Protein AF-A0A6G9AUX2-F1 (afdb_monomer_lite)

Structure (mmCIF, N/CA/C/O backbone):
data_AF-A0A6G9AUX2-F1
#
_entry.id   AF-A0A6G9AUX2-F1
#
loop_
_atom_site.group_PDB
_atom_site.id
_atom_site.type_symbol
_atom_site.label_atom_id
_atom_site.label_alt_id
_atom_site.label_comp_id
_atom_site.label_asym_id
_atom_site.label_entity_id
_atom_site.label_seq_id
_atom_site.pdbx_PDB_ins_code
_atom_site.Cartn_x
_atom_site.Cartn_y
_atom_site.Cartn_z
_atom_site.occupancy
_atom_site.B_iso_or_equiv
_atom_site.auth_seq_id
_atom_site.auth_comp_id
_atom_site.auth_asym_id
_atom_site.auth_atom_id
_atom_site.pdbx_PDB_model_num
ATOM 1 N N . MET A 1 1 ? 20.231 -29.055 -49.467 1.00 37.78 1 MET A N 1
ATOM 2 C CA . MET A 1 1 ? 20.220 -27.635 -49.051 1.00 37.78 1 MET A CA 1
ATOM 3 C C . MET A 1 1 ? 19.933 -27.580 -47.554 1.00 37.78 1 MET A C 1
ATOM 5 O O . MET A 1 1 ? 18.884 -28.051 -47.140 1.00 37.78 1 MET A O 1
ATOM 9 N N . LYS A 1 2 ? 20.901 -27.141 -46.735 1.00 40.44 2 LYS A N 1
ATOM 10 C CA . LYS A 1 2 ? 20.773 -27.019 -45.269 1.00 40.44 2 LYS A CA 1
ATOM 11 C C . LYS A 1 2 ? 20.191 -25.638 -44.955 1.00 40.44 2 LYS A C 1
ATOM 13 O O . LYS A 1 2 ? 20.816 -24.637 -45.288 1.00 40.44 2 LYS A O 1
ATOM 18 N N . TYR A 1 3 ? 19.003 -25.591 -44.358 1.00 46.19 3 TYR A N 1
ATOM 19 C CA . TYR A 1 3 ? 18.392 -24.348 -43.883 1.00 46.19 3 TYR A CA 1
ATOM 20 C C . TYR A 1 3 ? 19.235 -23.748 -42.742 1.00 46.19 3 TYR A C 1
ATOM 22 O O . TYR A 1 3 ? 19.714 -24.504 -41.892 1.00 46.19 3 TYR A O 1
ATOM 30 N N . PRO A 1 4 ? 19.438 -22.418 -42.685 1.00 49.34 4 PRO A N 1
ATOM 31 C CA . PRO A 1 4 ? 20.189 -21.785 -41.611 1.00 49.34 4 PRO A CA 1
ATOM 32 C C . PRO A 1 4 ? 19.287 -21.649 -40.377 1.00 49.34 4 PRO A C 1
ATOM 34 O O . PRO A 1 4 ? 18.680 -20.613 -40.126 1.00 49.34 4 PRO A O 1
ATOM 37 N N . THR A 1 5 ? 19.196 -22.709 -39.577 1.00 52.16 5 THR A N 1
ATOM 38 C CA . THR A 1 5 ? 18.422 -22.746 -38.320 1.00 52.16 5 THR A CA 1
ATOM 39 C C . THR A 1 5 ? 19.034 -21.878 -37.206 1.00 52.16 5 THR A C 1
ATOM 41 O O . THR A 1 5 ? 18.443 -21.710 -36.143 1.00 52.16 5 THR A O 1
ATOM 44 N N . VAL A 1 6 ? 20.221 -21.307 -37.434 1.00 52.94 6 VAL A N 1
ATOM 45 C CA . VAL A 1 6 ? 21.001 -20.563 -36.431 1.00 52.94 6 VAL A CA 1
ATOM 46 C C . VAL A 1 6 ? 20.518 -19.112 -36.276 1.00 52.94 6 VAL A C 1
ATOM 48 O O . VAL A 1 6 ? 20.640 -18.526 -35.203 1.00 52.94 6 VAL A O 1
ATOM 51 N N . THR A 1 7 ? 19.900 -18.528 -37.306 1.00 57.00 7 THR A N 1
ATOM 52 C CA . THR A 1 7 ? 19.576 -17.091 -37.325 1.00 57.00 7 THR A CA 1
ATOM 53 C C . THR A 1 7 ? 18.332 -16.748 -36.498 1.00 57.00 7 THR A C 1
ATOM 55 O O . THR A 1 7 ? 18.321 -15.748 -35.784 1.00 57.00 7 THR A O 1
ATOM 58 N N . ILE A 1 8 ? 17.302 -17.601 -36.519 1.00 56.50 8 ILE A N 1
ATOM 59 C CA . ILE A 1 8 ? 16.030 -17.353 -35.813 1.00 56.50 8 ILE A CA 1
ATOM 60 C C . ILE A 1 8 ? 16.216 -17.457 -34.291 1.00 56.50 8 ILE A C 1
ATOM 62 O O . ILE A 1 8 ? 15.701 -16.628 -33.543 1.00 56.50 8 ILE A O 1
ATOM 66 N N . SER A 1 9 ? 17.017 -18.423 -33.825 1.00 57.50 9 SER A N 1
ATOM 67 C CA . SER A 1 9 ? 17.288 -18.599 -32.392 1.00 57.50 9 SER A CA 1
ATOM 68 C C . SER A 1 9 ? 18.027 -17.406 -31.777 1.00 57.50 9 SER A C 1
ATOM 70 O O . SER A 1 9 ? 17.797 -17.097 -30.608 1.00 57.50 9 SER A O 1
ATOM 72 N N . ASN A 1 10 ? 18.906 -16.739 -32.531 1.00 57.56 10 ASN A N 1
ATOM 73 C CA . ASN A 1 10 ? 19.610 -15.555 -32.039 1.00 57.56 10 ASN A CA 1
ATOM 74 C C . ASN A 1 10 ? 18.701 -14.324 -32.011 1.00 57.56 10 ASN A C 1
ATOM 76 O O . ASN A 1 10 ? 18.701 -13.611 -31.015 1.00 57.56 10 ASN A O 1
ATOM 80 N N . ILE A 1 11 ? 17.864 -14.125 -33.035 1.00 59.16 11 ILE A N 1
ATOM 81 C CA . ILE A 1 11 ? 16.906 -13.009 -33.080 1.00 59.16 11 ILE A CA 1
ATOM 82 C C . ILE A 1 11 ? 15.917 -13.092 -31.908 1.00 59.16 11 ILE A C 1
ATOM 84 O O . ILE A 1 11 ? 15.699 -12.097 -31.221 1.00 59.16 11 ILE A O 1
ATOM 88 N N . ILE A 1 12 ? 15.378 -14.283 -31.614 1.00 57.62 12 ILE A N 1
ATOM 89 C CA . ILE A 1 12 ? 14.464 -14.477 -30.476 1.00 57.62 12 ILE A CA 1
ATOM 90 C C . ILE A 1 12 ? 15.168 -14.169 -29.149 1.00 57.62 12 ILE A C 1
ATOM 92 O O . ILE A 1 12 ? 14.581 -13.499 -28.307 1.00 57.62 12 ILE A O 1
ATOM 96 N N . ARG A 1 13 ? 16.431 -14.585 -28.961 1.00 59.56 13 ARG A N 1
ATOM 97 C CA . ARG A 1 13 ? 17.204 -14.263 -27.746 1.00 59.56 13 ARG A CA 1
ATOM 98 C C . ARG A 1 13 ? 17.467 -12.765 -27.595 1.00 59.56 13 ARG A C 1
ATOM 100 O O . ARG A 1 13 ? 17.343 -12.258 -26.485 1.00 59.56 13 ARG A O 1
ATOM 107 N N . THR A 1 14 ? 17.779 -12.055 -28.678 1.00 57.78 14 THR A N 1
ATOM 108 C CA . THR A 1 14 ? 18.002 -10.601 -28.650 1.00 57.78 14 THR A CA 1
ATOM 109 C C . THR A 1 14 ? 16.713 -9.837 -28.349 1.00 57.78 14 THR A C 1
ATOM 111 O O . THR A 1 14 ? 16.731 -8.904 -27.550 1.00 57.78 14 THR A O 1
ATOM 114 N N . VAL A 1 15 ? 15.578 -10.265 -28.911 1.00 59.12 15 VAL A N 1
ATOM 115 C CA . VAL A 1 15 ? 14.261 -9.681 -28.606 1.00 59.12 15 VAL A CA 1
ATOM 116 C C . VAL A 1 15 ? 13.844 -9.985 -27.162 1.00 59.12 15 VAL A C 1
ATOM 118 O O . VAL A 1 15 ? 13.353 -9.092 -26.473 1.00 59.12 15 VAL A O 1
ATOM 121 N N . LEU A 1 16 ? 14.105 -11.198 -26.657 1.00 58.06 16 LEU A N 1
ATOM 122 C CA . LEU A 1 16 ? 13.833 -11.547 -25.258 1.00 58.06 16 LEU A CA 1
ATOM 123 C C . LEU A 1 16 ? 14.708 -10.745 -24.283 1.00 58.06 16 LEU A C 1
ATOM 125 O O . LEU A 1 16 ? 14.197 -10.292 -23.262 1.00 58.06 16 LEU A O 1
ATOM 129 N N . GLN A 1 17 ? 15.997 -10.547 -24.588 1.00 57.38 17 GLN A N 1
ATOM 130 C CA . GLN A 1 17 ? 16.925 -9.752 -23.769 1.00 57.38 17 GLN A CA 1
ATOM 131 C C . GLN A 1 17 ? 16.606 -8.254 -23.811 1.00 57.38 17 GLN A C 1
ATOM 133 O O . GLN A 1 17 ? 16.664 -7.594 -22.777 1.00 57.38 17 GLN A O 1
ATOM 138 N N . GLY A 1 18 ? 16.203 -7.722 -24.970 1.00 57.38 18 GLY A N 1
ATOM 139 C CA . GLY A 1 18 ? 15.700 -6.352 -25.080 1.00 57.38 18 GLY A CA 1
ATOM 140 C C . GLY A 1 18 ? 14.419 -6.145 -24.267 1.00 57.38 18 GLY A C 1
ATOM 141 O O . GLY A 1 18 ? 14.316 -5.184 -23.510 1.00 57.38 18 GLY A O 1
ATOM 142 N N . GLY A 1 19 ? 13.479 -7.094 -24.342 1.00 58.56 19 GLY A N 1
ATOM 143 C CA . GLY A 1 19 ? 12.227 -7.058 -23.582 1.00 58.56 19 GLY A CA 1
ATOM 144 C C . GLY A 1 19 ? 12.429 -7.167 -22.067 1.00 58.56 19 GLY A C 1
ATOM 145 O O . GLY A 1 19 ? 11.878 -6.369 -21.312 1.00 58.56 19 GLY A O 1
ATOM 146 N N . THR A 1 20 ? 13.260 -8.108 -21.610 1.00 59.59 20 THR A N 1
ATOM 147 C CA . THR A 1 20 ? 13.581 -8.255 -20.175 1.00 59.59 20 THR A CA 1
ATOM 148 C C . THR A 1 20 ? 14.402 -7.087 -19.637 1.00 59.59 20 THR A C 1
ATOM 150 O O . THR A 1 20 ? 14.162 -6.655 -18.510 1.00 59.59 20 THR A O 1
ATOM 153 N N . GLY A 1 21 ? 15.298 -6.514 -20.445 1.00 60.50 21 GLY A N 1
ATOM 154 C CA . GLY A 1 21 ? 16.028 -5.294 -20.104 1.00 60.50 21 GLY A CA 1
ATOM 155 C C . GLY A 1 21 ? 15.100 -4.099 -19.880 1.00 60.50 21 GLY A C 1
ATOM 156 O O . GLY A 1 21 ? 15.211 -3.421 -18.862 1.00 60.50 21 GLY A O 1
ATOM 157 N N . CYS A 1 22 ? 14.128 -3.875 -20.770 1.00 62.25 22 CYS A N 1
ATOM 158 C CA . CYS A 1 22 ? 13.156 -2.788 -20.616 1.00 62.25 22 CYS A CA 1
ATOM 159 C C . CYS A 1 22 ? 12.285 -2.943 -19.362 1.00 62.25 22 CYS A C 1
ATOM 161 O O . CYS A 1 22 ? 12.035 -1.955 -18.674 1.00 62.25 22 CYS A O 1
ATOM 163 N N . VAL A 1 23 ? 11.861 -4.167 -19.030 1.00 68.69 23 VAL A N 1
ATOM 164 C CA . VAL A 1 23 ? 11.088 -4.434 -17.804 1.00 68.69 23 VAL A CA 1
ATOM 165 C C . VAL A 1 23 ? 11.929 -4.165 -16.556 1.00 68.69 23 VAL A C 1
ATOM 167 O O . VAL A 1 23 ? 11.458 -3.500 -15.634 1.00 68.69 23 VAL A O 1
ATOM 170 N N . ALA A 1 24 ? 13.188 -4.610 -16.536 1.00 69.31 24 ALA A N 1
ATOM 171 C CA . ALA A 1 24 ? 14.095 -4.350 -15.422 1.00 69.31 24 ALA A CA 1
ATOM 172 C C . ALA A 1 24 ? 14.360 -2.846 -15.238 1.00 69.31 24 ALA A C 1
ATOM 174 O O . ALA A 1 24 ? 14.313 -2.343 -14.118 1.00 69.31 24 ALA A O 1
ATOM 175 N N . ILE A 1 25 ? 14.570 -2.108 -16.331 1.00 73.19 25 ILE A N 1
ATOM 176 C CA . ILE A 1 25 ? 14.780 -0.655 -16.294 1.00 73.19 25 ILE A CA 1
ATOM 177 C C . ILE A 1 25 ? 13.518 0.066 -15.801 1.00 73.19 25 ILE A C 1
ATOM 179 O O . ILE A 1 25 ? 13.614 0.931 -14.934 1.00 73.19 25 ILE A O 1
ATOM 183 N N . ALA A 1 26 ? 12.332 -0.307 -16.290 1.00 70.88 26 ALA A N 1
ATOM 184 C CA . ALA A 1 26 ? 11.071 0.285 -15.843 1.00 70.88 26 ALA A CA 1
ATOM 185 C C . ALA A 1 26 ? 10.818 0.041 -14.345 1.00 70.88 26 ALA A C 1
ATOM 187 O O . ALA A 1 26 ? 10.422 0.964 -13.631 1.00 70.88 26 ALA A O 1
ATOM 188 N N . LEU A 1 27 ? 11.112 -1.167 -13.851 1.00 70.50 27 LEU A N 1
ATOM 189 C CA . LEU A 1 27 ? 11.048 -1.491 -12.424 1.00 70.50 27 LEU A CA 1
ATOM 190 C C . LEU A 1 27 ? 12.027 -0.645 -11.604 1.00 70.50 27 LEU A C 1
ATOM 192 O O . LEU A 1 27 ? 11.637 -0.081 -10.584 1.00 70.50 2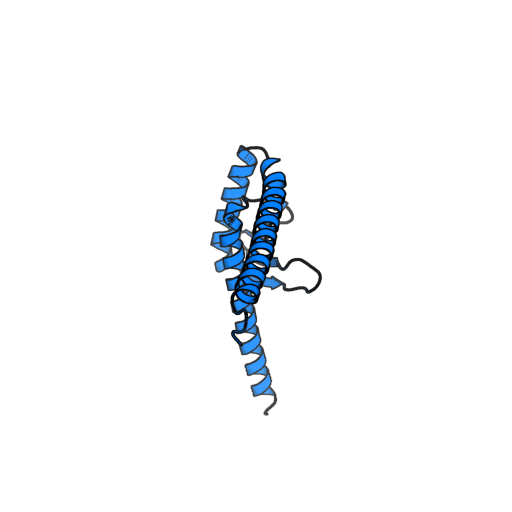7 LEU A O 1
ATOM 196 N N . LEU A 1 28 ? 13.275 -0.506 -12.059 1.00 73.62 28 LEU A N 1
ATOM 197 C CA . LEU A 1 28 ? 14.292 0.296 -11.374 1.00 73.62 28 LEU A CA 1
ATOM 198 C C . LEU A 1 28 ? 13.917 1.780 -11.318 1.00 73.62 28 LEU A C 1
ATOM 200 O O . LEU A 1 28 ? 14.061 2.402 -10.267 1.00 73.62 28 LEU A O 1
ATOM 204 N N . ILE A 1 29 ? 13.399 2.344 -12.412 1.00 76.44 29 ILE A N 1
ATOM 205 C CA . ILE A 1 29 ? 12.932 3.737 -12.457 1.00 76.44 29 ILE A CA 1
ATOM 206 C C . ILE A 1 29 ? 11.724 3.921 -11.532 1.00 76.44 29 ILE A C 1
ATOM 208 O O . ILE A 1 29 ? 11.698 4.861 -10.739 1.00 76.44 29 ILE A O 1
ATOM 212 N N . GLY A 1 30 ? 10.751 3.006 -11.582 1.00 70.50 30 GLY A N 1
ATOM 213 C CA . GLY A 1 30 ? 9.571 3.045 -10.719 1.00 70.50 30 GLY A CA 1
ATOM 214 C C . GLY A 1 30 ? 9.927 2.978 -9.233 1.00 70.50 30 GLY A C 1
ATOM 215 O O . GLY A 1 30 ? 9.432 3.780 -8.442 1.00 70.50 30 GLY A O 1
ATOM 216 N N . LEU A 1 31 ? 10.837 2.077 -8.855 1.00 68.31 31 LEU A N 1
ATOM 217 C CA . LEU A 1 31 ? 11.347 1.975 -7.486 1.00 68.31 31 LEU A CA 1
ATOM 218 C C . LEU A 1 31 ? 12.119 3.231 -7.073 1.00 68.31 31 LEU A C 1
ATOM 220 O O . LEU A 1 31 ? 11.941 3.713 -5.958 1.00 68.31 31 LEU A O 1
ATOM 224 N N . SER A 1 32 ? 12.921 3.795 -7.978 1.00 72.25 32 SER A N 1
ATOM 225 C CA . SER A 1 32 ? 13.717 5.001 -7.717 1.00 72.25 32 SER A CA 1
ATOM 226 C C . SER A 1 32 ? 12.841 6.231 -7.467 1.00 72.25 32 SER A C 1
ATOM 228 O O . SER A 1 32 ? 13.084 6.967 -6.515 1.00 72.25 32 SER A O 1
ATOM 230 N N . LEU A 1 33 ? 11.786 6.436 -8.262 1.00 71.81 33 LEU A N 1
ATOM 231 C CA . LEU A 1 33 ? 10.835 7.542 -8.082 1.00 71.81 33 LEU A CA 1
ATOM 232 C C . LEU A 1 33 ? 10.114 7.465 -6.730 1.00 71.81 33 LEU A C 1
ATOM 234 O O . LEU A 1 33 ? 9.975 8.469 -6.035 1.00 71.81 33 LEU A O 1
ATOM 238 N N . ARG A 1 34 ? 9.706 6.260 -6.321 1.00 68.38 34 ARG A N 1
ATOM 239 C CA . ARG A 1 34 ? 9.072 6.032 -5.012 1.00 68.38 34 ARG A CA 1
ATOM 240 C C . ARG A 1 34 ? 10.058 6.215 -3.861 1.00 68.38 34 ARG A C 1
ATOM 242 O O . ARG A 1 34 ? 9.699 6.752 -2.812 1.00 68.38 34 ARG A O 1
ATOM 249 N N . TRP A 1 35 ? 11.310 5.805 -4.068 1.00 70.75 35 TRP A N 1
ATOM 250 C CA . TRP A 1 35 ? 12.380 6.027 -3.104 1.00 70.75 35 TRP A CA 1
ATOM 251 C C . TRP A 1 35 ? 12.658 7.515 -2.907 1.00 70.75 35 TRP A C 1
ATOM 253 O O . TRP A 1 35 ? 12.849 7.928 -1.772 1.00 70.75 35 TRP A O 1
ATOM 263 N N . GLN A 1 36 ? 12.613 8.335 -3.964 1.00 69.38 36 GLN A N 1
ATOM 264 C CA . GLN A 1 36 ? 12.817 9.784 -3.861 1.00 69.38 36 GLN A CA 1
ATOM 265 C C . GLN A 1 36 ? 11.793 10.443 -2.931 1.00 69.38 36 GLN A C 1
ATOM 267 O O . GLN A 1 36 ? 12.191 11.133 -1.992 1.00 69.38 36 GLN A O 1
ATOM 272 N N . THR A 1 37 ? 10.497 10.171 -3.123 1.00 67.06 37 THR A N 1
ATOM 273 C CA . THR A 1 37 ? 9.429 10.720 -2.266 1.00 67.06 37 THR A CA 1
ATOM 274 C C . THR A 1 37 ? 9.555 10.287 -0.808 1.00 67.06 37 THR A C 1
ATOM 276 O O . THR A 1 37 ? 9.317 11.083 0.092 1.00 67.06 37 THR A O 1
ATOM 279 N N . TYR A 1 38 ? 9.980 9.046 -0.568 1.00 66.44 38 TYR A N 1
ATOM 280 C CA . TYR A 1 38 ? 10.219 8.529 0.778 1.00 66.44 38 TYR A CA 1
ATOM 281 C C . TYR A 1 38 ? 11.501 9.107 1.403 1.00 66.44 38 TYR A C 1
ATOM 283 O O . TYR A 1 38 ? 11.527 9.449 2.579 1.00 66.44 38 TYR A O 1
ATOM 291 N N . SER A 1 39 ? 12.566 9.274 0.616 1.00 69.38 39 SER A N 1
ATOM 292 C CA . SER A 1 39 ? 13.858 9.803 1.072 1.00 69.38 39 SER A CA 1
ATOM 293 C C . SER A 1 39 ? 13.848 11.299 1.382 1.00 69.38 39 SER A C 1
ATOM 295 O O . SER A 1 39 ? 14.744 11.767 2.073 1.00 69.38 39 SER A O 1
ATOM 297 N N . ALA A 1 40 ? 12.850 12.034 0.883 1.00 73.19 40 ALA A N 1
ATOM 298 C CA . ALA A 1 40 ? 12.668 13.451 1.179 1.00 73.19 40 ALA A CA 1
ATOM 299 C C . ALA A 1 40 ? 12.164 13.707 2.614 1.00 73.19 40 ALA A C 1
ATOM 301 O O . ALA A 1 40 ? 12.262 14.832 3.097 1.00 73.19 40 ALA A O 1
ATOM 302 N N . GLN A 1 41 ? 11.626 12.685 3.287 1.00 70.94 41 GLN A N 1
ATOM 303 C CA . GLN A 1 41 ? 11.207 12.764 4.687 1.00 70.94 41 GLN A CA 1
ATOM 304 C C . GLN A 1 41 ? 12.400 12.655 5.639 1.00 70.94 41 GLN A C 1
ATOM 306 O O . GLN A 1 41 ? 13.390 11.978 5.345 1.00 70.94 41 GLN A O 1
ATOM 311 N N . ASN A 1 42 ? 12.277 13.273 6.815 1.00 78.94 42 ASN A N 1
ATOM 312 C CA . ASN A 1 42 ? 13.295 13.156 7.853 1.00 78.94 42 ASN A CA 1
ATOM 313 C C . ASN A 1 42 ? 13.371 11.709 8.386 1.00 78.94 42 ASN A C 1
ATOM 315 O O . ASN A 1 42 ? 12.391 10.966 8.343 1.00 78.94 42 ASN A O 1
ATOM 319 N N . GLU A 1 43 ? 14.521 11.290 8.916 1.00 78.69 43 GLU A N 1
ATOM 320 C CA . GLU A 1 43 ? 14.767 9.897 9.328 1.00 78.69 43 GLU A CA 1
ATOM 321 C C . GLU A 1 43 ? 13.772 9.411 10.399 1.00 78.69 43 GLU A C 1
ATOM 323 O O . GLU A 1 43 ? 13.240 8.304 10.308 1.00 78.69 43 GLU A O 1
ATOM 328 N N . ILE A 1 44 ? 13.435 10.281 11.356 1.00 79.88 44 ILE A N 1
ATOM 329 C CA . ILE A 1 44 ? 12.446 10.000 12.409 1.00 79.88 44 ILE A CA 1
ATOM 330 C C . ILE A 1 44 ? 11.036 9.850 11.822 1.00 79.88 44 ILE A C 1
ATOM 332 O O . ILE A 1 44 ? 10.292 8.950 12.207 1.00 79.88 44 ILE A O 1
ATOM 336 N N . GLU A 1 45 ? 10.665 10.705 10.868 1.00 77.56 45 GLU A N 1
ATOM 337 C CA . GLU A 1 45 ? 9.355 10.649 10.209 1.00 77.56 45 GLU A CA 1
ATOM 338 C C . GLU A 1 45 ? 9.220 9.386 9.358 1.00 77.56 45 GLU A C 1
ATOM 340 O O . GLU A 1 45 ? 8.165 8.754 9.354 1.00 77.56 45 GLU A O 1
ATOM 345 N N . ARG A 1 46 ? 10.303 8.976 8.688 1.00 78.31 46 ARG A N 1
ATOM 346 C CA . ARG A 1 46 ? 10.366 7.727 7.924 1.00 78.31 46 ARG A CA 1
ATOM 347 C C . ARG A 1 46 ? 10.145 6.506 8.801 1.00 78.31 46 ARG A C 1
ATOM 349 O O . ARG A 1 46 ? 9.399 5.610 8.403 1.00 78.31 46 ARG A O 1
ATOM 356 N N . GLU A 1 47 ? 10.807 6.446 9.952 1.00 82.81 47 GLU A N 1
ATOM 357 C CA . GLU A 1 47 ? 10.671 5.317 10.871 1.00 82.81 47 GLU A CA 1
ATOM 358 C C . GLU A 1 47 ? 9.269 5.282 11.486 1.00 82.81 47 GLU A C 1
ATOM 360 O O . GLU A 1 47 ? 8.606 4.245 11.454 1.00 82.81 47 GLU A O 1
ATOM 365 N N . LEU A 1 48 ? 8.755 6.434 11.926 1.00 84.25 48 LEU A N 1
ATOM 366 C CA . LEU A 1 48 ? 7.391 6.547 12.440 1.00 84.25 48 LEU A CA 1
ATOM 367 C C . LEU A 1 48 ? 6.348 6.147 11.386 1.00 84.25 48 LEU A C 1
ATOM 369 O O . LEU A 1 48 ? 5.398 5.427 11.690 1.00 84.25 48 LEU A O 1
ATOM 373 N N . SER A 1 49 ? 6.534 6.574 10.137 1.00 82.62 49 SER A N 1
ATOM 374 C CA . SER A 1 49 ? 5.659 6.231 9.016 1.00 82.62 49 SER A CA 1
ATOM 375 C C . SER A 1 49 ? 5.668 4.728 8.718 1.00 82.62 49 SER A C 1
ATOM 377 O O . SER A 1 49 ? 4.614 4.116 8.540 1.00 82.62 49 SER A O 1
ATOM 379 N N . ASN A 1 50 ? 6.847 4.098 8.738 1.00 85.81 50 ASN A N 1
ATOM 380 C CA . ASN A 1 50 ? 6.980 2.652 8.571 1.00 85.81 50 ASN A CA 1
ATOM 381 C C . ASN A 1 50 ? 6.288 1.877 9.696 1.00 85.81 50 ASN A C 1
ATOM 383 O O . ASN A 1 50 ? 5.570 0.915 9.423 1.00 85.81 50 ASN A O 1
ATOM 387 N N . GLN A 1 51 ? 6.487 2.292 10.947 1.00 85.44 51 GLN A N 1
ATOM 388 C CA . GLN A 1 51 ? 5.846 1.660 12.101 1.00 85.44 51 GLN A CA 1
ATOM 389 C C . GLN A 1 51 ? 4.326 1.814 12.037 1.00 85.44 51 GLN A C 1
ATOM 391 O O . GLN A 1 51 ? 3.603 0.828 12.173 1.00 85.44 51 GLN A O 1
ATOM 396 N N . THR A 1 52 ? 3.853 3.017 11.707 1.00 84.94 52 THR A N 1
ATOM 397 C CA . THR A 1 52 ? 2.430 3.317 11.503 1.00 84.94 52 THR A CA 1
ATOM 398 C C . THR A 1 52 ? 1.839 2.438 10.401 1.00 84.94 52 THR A C 1
ATOM 400 O O . THR A 1 52 ? 0.767 1.858 10.569 1.00 84.94 52 THR A O 1
ATOM 403 N N . TYR A 1 53 ? 2.549 2.271 9.282 1.00 85.94 53 TYR A N 1
ATOM 404 C CA . TYR A 1 53 ? 2.133 1.378 8.205 1.00 85.94 53 TYR A CA 1
ATOM 405 C C . TYR A 1 53 ? 2.021 -0.077 8.675 1.00 85.94 53 TYR A C 1
ATOM 407 O O . TYR A 1 53 ? 1.007 -0.725 8.416 1.00 85.94 53 TYR A O 1
ATOM 415 N N . LEU A 1 54 ? 3.026 -0.605 9.376 1.00 87.44 54 LEU A N 1
ATOM 416 C CA . LEU A 1 54 ? 3.014 -1.986 9.868 1.00 87.44 54 LEU A CA 1
ATOM 417 C C . LEU A 1 54 ? 1.876 -2.233 10.863 1.00 87.44 54 LEU A C 1
ATOM 419 O O . LEU A 1 54 ? 1.176 -3.243 10.754 1.00 87.44 54 LEU A O 1
ATOM 423 N N . GLU A 1 55 ? 1.666 -1.306 11.794 1.00 86.19 55 GLU A N 1
ATOM 424 C CA . GLU A 1 55 ? 0.586 -1.388 12.772 1.00 86.19 55 GLU A CA 1
ATOM 425 C C . GLU A 1 55 ? -0.779 -1.363 12.076 1.00 86.19 55 GLU A C 1
ATOM 427 O O . GLU A 1 55 ? -1.593 -2.270 12.267 1.00 86.19 55 GLU A O 1
ATOM 432 N N . LEU A 1 56 ? -1.028 -0.378 11.212 1.00 82.25 56 LEU A N 1
ATOM 433 C CA . LEU A 1 56 ? -2.323 -0.227 10.552 1.00 82.25 56 LEU A CA 1
ATOM 434 C C . LEU A 1 56 ? -2.603 -1.376 9.582 1.00 82.25 56 LEU A C 1
ATOM 436 O O . LEU A 1 56 ? -3.713 -1.905 9.586 1.00 82.25 56 LEU A O 1
ATOM 440 N N . THR A 1 57 ? -1.605 -1.824 8.812 1.00 81.31 57 THR A N 1
ATOM 441 C CA . THR A 1 57 ? -1.783 -2.945 7.874 1.00 81.31 57 THR A CA 1
ATOM 442 C C . THR A 1 57 ? -2.044 -4.276 8.561 1.00 81.31 57 THR A C 1
ATOM 444 O O . THR A 1 57 ? -2.872 -5.045 8.075 1.00 81.31 57 THR A O 1
ATOM 447 N N . SER A 1 58 ? -1.426 -4.533 9.718 1.00 82.50 58 SER A N 1
ATOM 448 C CA . SER A 1 58 ? -1.701 -5.743 10.506 1.00 82.50 58 SER A CA 1
ATOM 449 C C . SER A 1 58 ? -3.155 -5.825 10.989 1.00 82.50 58 SER A C 1
ATOM 451 O O . SER A 1 58 ? -3.702 -6.913 11.155 1.00 82.50 58 SER A O 1
ATOM 453 N N . ASN A 1 59 ? -3.811 -4.673 11.146 1.00 76.69 59 ASN A N 1
ATOM 454 C CA . ASN A 1 59 ? -5.188 -4.577 11.613 1.00 76.69 59 ASN A CA 1
ATOM 455 C C . ASN A 1 59 ? -6.223 -4.550 10.477 1.00 76.69 59 ASN A C 1
ATOM 457 O O . ASN A 1 59 ? -7.418 -4.679 10.753 1.00 76.69 59 ASN A O 1
ATOM 461 N N . LEU A 1 60 ? -5.801 -4.439 9.209 1.00 77.19 60 LEU A N 1
ATOM 462 C CA . LEU A 1 60 ? -6.722 -4.411 8.063 1.00 77.19 60 LEU A CA 1
ATOM 463 C C . LEU A 1 60 ? -7.522 -5.711 7.934 1.00 77.19 60 LEU A C 1
ATOM 465 O O . LEU A 1 60 ? -8.676 -5.670 7.525 1.00 77.19 60 LEU A O 1
ATOM 469 N N . GLN A 1 61 ? -6.958 -6.85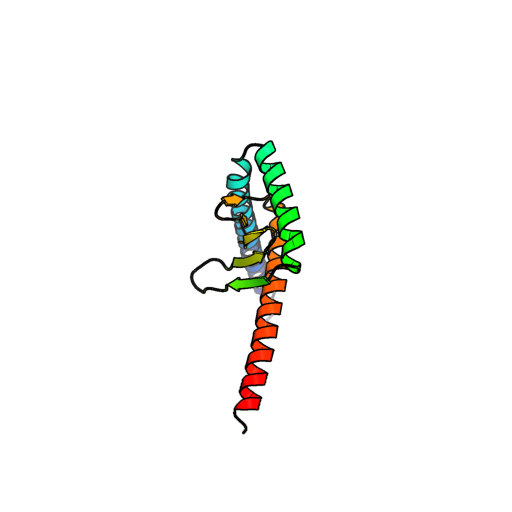7 8.330 1.00 69.31 61 GLN A N 1
ATOM 470 C CA . GLN A 1 61 ? -7.670 -8.140 8.274 1.00 69.31 61 GLN A CA 1
ATOM 471 C C . GLN A 1 61 ? -8.902 -8.192 9.193 1.00 69.31 61 GLN A C 1
ATOM 473 O O . GLN A 1 61 ? -9.838 -8.938 8.908 1.00 69.31 61 GLN A O 1
ATOM 478 N N . ASN A 1 62 ? -8.920 -7.380 10.255 1.00 70.44 62 ASN A N 1
ATOM 479 C CA . ASN A 1 62 ? -10.017 -7.300 11.222 1.00 70.44 62 ASN A CA 1
ATOM 480 C C . ASN A 1 62 ? -10.968 -6.118 10.963 1.00 70.44 62 ASN A C 1
ATOM 482 O O . ASN A 1 62 ? -11.971 -5.974 11.662 1.00 70.44 62 ASN A O 1
ATOM 486 N N . ALA A 1 63 ? -10.653 -5.249 9.999 1.00 74.56 63 ALA A N 1
ATOM 487 C CA . ALA A 1 63 ? -11.471 -4.096 9.646 1.00 74.56 63 ALA A CA 1
ATOM 488 C C . ALA A 1 63 ? -12.462 -4.440 8.525 1.00 74.56 63 ALA A C 1
ATOM 490 O O . ALA A 1 63 ? -12.240 -5.354 7.728 1.00 74.56 63 ALA A O 1
ATOM 491 N N . ASN A 1 64 ? -13.566 -3.692 8.442 1.00 80.00 64 ASN A N 1
ATOM 492 C CA . ASN A 1 64 ? -14.483 -3.835 7.320 1.00 80.00 64 ASN A CA 1
ATOM 493 C C . ASN A 1 64 ? -13.898 -3.088 6.116 1.00 80.00 64 ASN A C 1
ATOM 495 O O . ASN A 1 64 ? -13.914 -1.857 6.069 1.00 80.00 64 ASN A O 1
ATOM 499 N N . CYS A 1 65 ? -13.334 -3.844 5.181 1.00 82.75 65 CYS A N 1
ATOM 500 C CA . CYS A 1 65 ? -12.591 -3.318 4.045 1.00 82.75 65 CYS A CA 1
ATOM 501 C C . CYS A 1 65 ? -13.321 -3.570 2.730 1.00 82.75 65 CYS A C 1
ATOM 503 O O . CYS A 1 65 ? -13.824 -4.665 2.479 1.00 82.75 65 CYS A O 1
ATOM 505 N N . THR A 1 66 ? -13.305 -2.567 1.859 1.00 84.75 66 THR A N 1
ATOM 506 C CA . THR A 1 66 ? -13.817 -2.637 0.495 1.00 84.75 66 THR A CA 1
ATOM 507 C C . THR A 1 66 ? -12.677 -2.393 -0.483 1.00 84.75 66 THR A C 1
ATOM 509 O O . THR A 1 66 ? -11.931 -1.419 -0.370 1.00 84.75 66 THR A O 1
ATOM 512 N N . TYR A 1 67 ? -12.533 -3.289 -1.456 1.00 84.75 67 TYR A N 1
ATOM 513 C CA . TYR A 1 67 ? -11.603 -3.101 -2.560 1.00 84.75 67 TYR A CA 1
ATOM 514 C C . TYR A 1 67 ? -12.273 -2.305 -3.681 1.00 84.75 67 TYR A C 1
ATOM 516 O O . TYR A 1 67 ? -13.318 -2.699 -4.203 1.00 84.75 67 TYR A O 1
ATOM 524 N N . HIS A 1 68 ? -11.645 -1.200 -4.071 1.00 83.56 68 HIS A N 1
ATOM 525 C CA . HIS A 1 68 ? -12.096 -0.346 -5.157 1.00 83.56 68 HIS A CA 1
ATOM 526 C C . HIS A 1 68 ? -11.184 -0.527 -6.365 1.00 83.56 68 HIS A C 1
ATOM 528 O O . HIS A 1 68 ? -10.030 -0.098 -6.372 1.00 83.56 68 HIS A O 1
ATOM 534 N N . ASN A 1 69 ? -11.733 -1.147 -7.408 1.00 81.50 69 ASN A N 1
ATOM 535 C CA . ASN A 1 69 ? -11.082 -1.276 -8.703 1.00 81.50 69 ASN A CA 1
ATOM 536 C C . ASN A 1 69 ? -11.787 -0.369 -9.712 1.00 81.50 69 ASN A C 1
ATOM 538 O O . ASN A 1 69 ? -12.802 -0.746 -10.300 1.00 81.50 69 ASN A O 1
ATOM 542 N N . HIS A 1 70 ? -11.286 0.853 -9.859 1.00 74.62 70 HIS A N 1
ATOM 543 C CA . HIS A 1 70 ? -11.805 1.818 -10.818 1.00 74.62 70 HIS A CA 1
ATOM 544 C C . HIS A 1 70 ? -10.880 1.870 -12.033 1.00 74.62 70 HI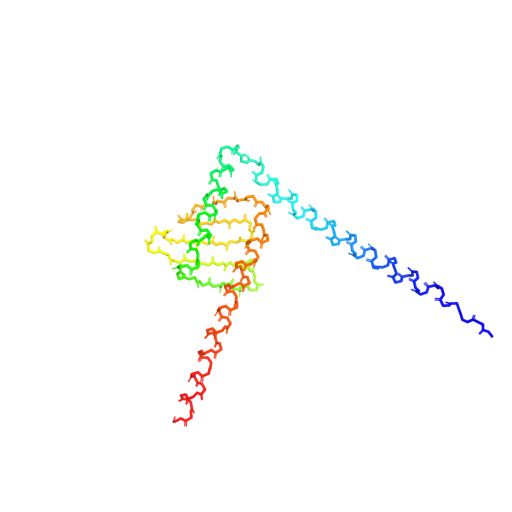S A C 1
ATOM 546 O O . HIS A 1 70 ? -9.683 2.056 -11.897 1.00 74.62 70 HIS A O 1
ATOM 552 N N . SER A 1 71 ? -11.432 1.785 -13.241 1.00 60.00 71 SER A N 1
ATOM 553 C CA . SER A 1 71 ? -10.679 1.733 -14.508 1.00 60.00 71 SER A CA 1
ATOM 554 C C . SER A 1 71 ? -9.851 2.988 -14.848 1.00 60.00 71 SER A C 1
ATOM 556 O O . SER A 1 71 ? -9.129 2.993 -15.838 1.00 60.00 71 SER A O 1
ATOM 558 N N . TRP A 1 72 ? -9.955 4.045 -14.045 1.00 69.56 72 TRP A N 1
ATOM 559 C CA . TRP A 1 72 ? -9.396 5.382 -14.277 1.00 69.56 72 TRP A CA 1
ATOM 560 C C . TRP A 1 72 ? -8.586 5.914 -13.084 1.00 69.56 72 TRP A C 1
ATOM 562 O O . TRP A 1 72 ? -7.941 6.951 -13.198 1.00 69.56 72 TRP A O 1
ATOM 572 N N . LEU A 1 73 ? -8.599 5.211 -11.947 1.00 72.88 73 LEU A N 1
ATOM 573 C CA . LEU A 1 73 ? -7.879 5.569 -10.724 1.00 72.88 73 LEU A CA 1
ATOM 574 C C . LEU A 1 73 ? -7.064 4.361 -10.263 1.00 72.88 73 LEU A C 1
ATOM 576 O O . LEU A 1 73 ? -7.483 3.225 -10.468 1.00 72.88 73 LEU A O 1
ATOM 580 N N . GLU A 1 74 ? -5.913 4.597 -9.627 1.00 78.38 74 GLU A N 1
ATOM 581 C CA . GLU A 1 74 ? -5.131 3.502 -9.044 1.00 78.38 74 GLU A CA 1
ATOM 582 C C . GLU A 1 74 ? -6.021 2.705 -8.071 1.00 78.38 74 GLU A C 1
ATOM 584 O O . GLU A 1 74 ? -6.719 3.322 -7.253 1.00 78.38 74 GLU A O 1
ATOM 589 N N . PRO A 1 75 ? -6.043 1.361 -8.161 1.00 83.62 75 PRO A N 1
ATOM 590 C CA . PRO A 1 75 ? -6.834 0.544 -7.257 1.00 83.62 75 PRO A CA 1
ATOM 591 C C . PRO A 1 75 ? -6.436 0.823 -5.811 1.00 83.62 75 PRO A C 1
ATOM 593 O O . PRO A 1 75 ? -5.255 0.962 -5.485 1.00 83.62 75 PRO A O 1
ATOM 596 N N . TYR A 1 76 ? -7.436 0.896 -4.940 1.00 86.88 76 TYR A N 1
ATOM 597 C CA . TYR A 1 76 ? -7.230 1.197 -3.530 1.00 86.88 76 TYR A CA 1
ATOM 598 C C . TYR A 1 76 ? -8.118 0.326 -2.647 1.00 86.88 76 TYR A C 1
ATOM 600 O O . TYR A 1 76 ? -9.196 -0.115 -3.050 1.00 86.88 76 TYR A O 1
ATOM 608 N N . VAL A 1 77 ? -7.647 0.069 -1.432 1.00 86.62 77 VAL A N 1
ATOM 609 C CA . VAL A 1 77 ? -8.432 -0.588 -0.386 1.00 86.62 77 VAL A CA 1
ATOM 610 C C . VAL A 1 77 ? -8.870 0.483 0.596 1.00 86.62 77 VAL A C 1
ATOM 612 O O . VAL A 1 77 ? -8.049 1.245 1.099 1.00 86.62 77 VAL A O 1
ATOM 615 N N . GLU A 1 78 ? -10.165 0.555 0.858 1.00 87.81 78 GLU A N 1
ATOM 616 C CA . GLU A 1 78 ? -10.746 1.471 1.832 1.00 87.81 78 GLU A CA 1
ATOM 617 C C . GLU A 1 78 ? -11.305 0.653 2.988 1.00 87.81 78 GLU A C 1
ATOM 619 O O . GLU A 1 78 ? -12.126 -0.236 2.782 1.00 87.81 78 GLU A O 1
ATOM 624 N N . CYS A 1 79 ? -10.834 0.922 4.199 1.00 84.50 79 CYS A N 1
ATOM 625 C CA . CYS A 1 79 ? -11.259 0.222 5.398 1.00 84.50 79 CYS A CA 1
ATOM 626 C C . CYS A 1 79 ? -11.841 1.206 6.397 1.00 84.50 79 CYS A C 1
ATOM 628 O O . CYS A 1 79 ? -11.270 2.268 6.654 1.00 84.50 79 CYS A O 1
ATOM 630 N N . GLU A 1 80 ? -12.956 0.819 6.997 1.00 82.25 80 GLU A N 1
ATOM 631 C CA . GLU A 1 80 ? -13.549 1.542 8.107 1.00 82.25 80 GLU A CA 1
ATOM 632 C C . GLU A 1 80 ? -13.429 0.683 9.365 1.00 82.25 80 GLU A C 1
ATOM 634 O O . GLU A 1 80 ? -13.857 -0.475 9.413 1.00 82.25 80 GLU A O 1
ATOM 639 N N . SER A 1 81 ? -12.777 1.241 10.380 1.00 69.38 81 SER A N 1
ATOM 640 C CA . SER A 1 81 ? -12.616 0.612 11.682 1.00 69.38 81 SER A CA 1
ATOM 641 C C . SER A 1 81 ? -13.110 1.551 12.767 1.00 69.38 81 SER A C 1
ATOM 643 O O . SER A 1 81 ? -12.772 2.729 12.787 1.00 69.38 81 SER A O 1
ATOM 645 N N . ILE A 1 82 ? -13.840 1.009 13.739 1.00 69.81 82 ILE A N 1
ATOM 646 C CA . ILE A 1 82 ? -14.285 1.762 14.919 1.00 69.81 82 ILE A CA 1
ATOM 647 C C . ILE A 1 82 ? -13.074 2.264 15.730 1.00 69.81 82 ILE A C 1
ATOM 649 O O . ILE A 1 82 ? -13.144 3.303 16.378 1.00 69.81 82 ILE A O 1
ATOM 653 N N . ARG A 1 83 ? -11.946 1.538 15.679 1.00 71.38 83 ARG A N 1
ATOM 654 C CA . ARG A 1 83 ? -10.744 1.830 16.474 1.00 71.38 83 ARG A CA 1
ATOM 655 C C . ARG A 1 83 ? -9.751 2.753 15.766 1.00 71.38 83 ARG A C 1
ATOM 657 O O . ARG A 1 83 ? -9.079 3.531 16.428 1.00 71.38 83 ARG A O 1
ATOM 664 N N . TYR A 1 84 ? -9.669 2.657 14.440 1.00 69.62 84 TYR A N 1
ATOM 665 C CA . TYR A 1 84 ? -8.666 3.350 13.619 1.00 69.62 84 TYR A CA 1
ATOM 666 C C . TYR A 1 84 ? -9.299 4.314 12.600 1.00 69.62 84 TYR A C 1
ATOM 668 O O . TYR A 1 84 ? -8.624 4.852 11.732 1.00 69.62 84 TYR A O 1
ATOM 676 N N . GLY A 1 85 ? -10.607 4.547 12.678 1.00 79.06 85 GLY A N 1
ATOM 677 C CA . GLY A 1 85 ? -11.312 5.427 11.755 1.00 79.06 85 GLY A CA 1
ATOM 678 C C . GLY A 1 85 ? -11.211 4.963 10.303 1.00 79.06 85 GLY A C 1
ATOM 679 O O . GLY A 1 85 ? -11.306 3.769 9.997 1.00 79.06 85 GLY A O 1
ATOM 680 N N . LYS A 1 86 ? -11.052 5.934 9.404 1.00 85.06 86 LYS A N 1
ATOM 681 C CA . LYS A 1 86 ? -11.097 5.722 7.961 1.00 85.06 86 LYS A CA 1
ATOM 682 C C . LYS A 1 86 ? -9.689 5.578 7.390 1.00 85.06 86 LYS A C 1
ATOM 684 O O . LYS A 1 86 ? -8.889 6.515 7.418 1.00 85.06 86 LYS A O 1
ATOM 689 N N . LEU A 1 87 ? -9.419 4.404 6.837 1.00 87.50 87 LEU A N 1
ATOM 690 C CA . LEU A 1 87 ? -8.149 4.012 6.243 1.00 87.50 87 LEU A CA 1
ATOM 691 C C . LEU A 1 87 ? -8.307 3.871 4.732 1.00 87.50 87 LEU A C 1
ATOM 693 O O . LEU A 1 87 ? -9.256 3.252 4.257 1.00 87.50 87 LEU A O 1
ATOM 697 N N . LYS A 1 88 ? -7.355 4.402 3.971 1.00 87.75 88 LYS A N 1
ATOM 698 C CA . LYS 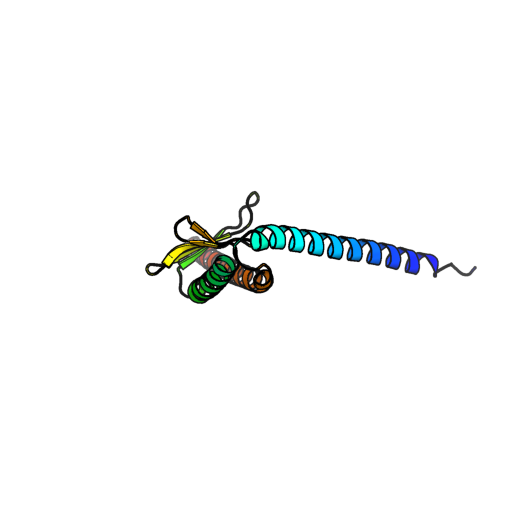A 1 88 ? -7.264 4.190 2.525 1.00 87.75 88 LYS A CA 1
ATOM 699 C C . LYS A 1 88 ? -5.843 3.793 2.160 1.00 87.75 88 LYS A C 1
ATOM 701 O O . LYS A 1 88 ? -4.922 4.582 2.322 1.00 87.75 88 LYS A O 1
ATOM 706 N N . LEU A 1 89 ? -5.666 2.579 1.662 1.00 86.38 89 LEU A N 1
ATOM 707 C CA . LEU A 1 89 ? -4.384 2.038 1.235 1.00 86.38 89 LEU A CA 1
ATOM 708 C C . LEU A 1 89 ? -4.281 2.082 -0.293 1.00 86.38 89 LEU A C 1
ATOM 710 O O . LEU A 1 89 ? -5.145 1.554 -0.994 1.00 86.38 89 LEU A O 1
ATOM 714 N N . THR A 1 90 ? -3.214 2.698 -0.795 1.00 84.06 90 THR A N 1
ATOM 715 C CA . THR A 1 90 ? -2.764 2.639 -2.194 1.00 84.06 90 THR A CA 1
ATOM 716 C C . THR A 1 90 ? -1.400 1.944 -2.265 1.00 84.06 90 THR A C 1
ATOM 718 O O . THR A 1 90 ? -0.792 1.655 -1.229 1.00 84.06 90 THR A O 1
ATOM 721 N N . HIS A 1 91 ? -0.879 1.683 -3.468 1.00 76.75 91 HIS A N 1
ATOM 722 C CA . HIS A 1 91 ? 0.416 0.998 -3.622 1.00 76.75 91 HIS A CA 1
ATOM 723 C C . HIS A 1 91 ? 1.604 1.817 -3.101 1.00 76.75 91 HIS A C 1
ATOM 725 O O . HIS A 1 91 ? 2.689 1.277 -2.890 1.00 76.75 91 HIS A O 1
ATOM 731 N N . ASN A 1 92 ? 1.404 3.125 -2.931 1.00 74.12 92 ASN A N 1
ATOM 732 C CA . ASN A 1 92 ? 2.468 4.088 -2.649 1.00 74.12 92 ASN A CA 1
ATOM 733 C C . ASN A 1 92 ? 2.280 4.836 -1.333 1.00 74.12 92 ASN A C 1
ATOM 735 O O . ASN A 1 92 ? 3.212 5.479 -0.851 1.00 74.12 92 ASN A O 1
ATOM 739 N N . ALA A 1 93 ? 1.069 4.823 -0.786 1.00 80.75 93 ALA A N 1
ATOM 740 C CA . ALA A 1 93 ? 0.755 5.580 0.405 1.00 80.75 93 ALA A CA 1
ATOM 741 C C . ALA A 1 93 ? -0.385 4.938 1.185 1.00 80.75 93 ALA A C 1
ATOM 743 O O . ALA A 1 93 ? -1.242 4.232 0.651 1.00 80.75 93 ALA A O 1
ATOM 744 N N . LEU A 1 94 ? -0.387 5.213 2.478 1.00 83.62 94 LEU A N 1
ATOM 745 C CA . LEU A 1 94 ? -1.492 4.928 3.367 1.00 83.62 94 LEU A CA 1
ATOM 746 C C . LEU A 1 94 ? -2.096 6.267 3.776 1.00 83.62 94 LEU A C 1
ATOM 748 O O . LEU A 1 94 ? -1.381 7.185 4.150 1.00 83.62 94 LEU A O 1
ATOM 752 N N . THR A 1 95 ? -3.407 6.413 3.692 1.00 85.88 95 THR A N 1
ATOM 753 C CA . THR A 1 95 ? -4.116 7.572 4.226 1.00 85.88 95 THR A CA 1
ATOM 754 C C . THR A 1 95 ? -4.884 7.146 5.466 1.00 85.88 95 THR A C 1
ATOM 756 O O . THR A 1 95 ? -5.696 6.224 5.404 1.00 85.88 95 THR A O 1
ATOM 759 N N . TYR A 1 96 ? -4.643 7.830 6.579 1.00 83.56 96 TYR A N 1
ATOM 760 C CA . TYR A 1 96 ? -5.304 7.610 7.863 1.00 83.56 96 TYR A CA 1
ATOM 761 C C . TYR A 1 96 ? -6.042 8.883 8.272 1.00 83.56 96 TYR A C 1
ATOM 763 O O . TYR A 1 96 ? -5.411 9.917 8.477 1.00 83.56 96 TYR A O 1
ATOM 771 N N . ASN A 1 97 ? -7.376 8.840 8.348 1.00 83.06 97 ASN A N 1
ATOM 772 C CA . ASN A 1 97 ? -8.220 9.997 8.692 1.00 83.06 97 ASN A CA 1
ATOM 773 C C . ASN A 1 97 ? -7.892 11.273 7.884 1.00 83.06 97 ASN A C 1
ATOM 775 O O . ASN A 1 97 ? -7.922 12.385 8.403 1.00 83.06 97 ASN A O 1
ATOM 779 N N . GLY A 1 98 ? -7.559 11.110 6.599 1.00 80.31 98 GLY A N 1
ATOM 780 C CA . GLY A 1 98 ? -7.187 12.209 5.699 1.00 80.31 98 GLY A CA 1
ATOM 781 C C . GLY A 1 98 ? -5.706 12.603 5.726 1.00 80.31 98 GLY A C 1
ATOM 782 O O . GLY A 1 98 ? -5.283 13.384 4.878 1.00 80.31 98 GLY A O 1
ATOM 783 N N . ILE A 1 99 ? -4.903 12.037 6.630 1.00 82.12 99 ILE A N 1
ATOM 784 C CA . ILE A 1 99 ? -3.457 12.269 6.707 1.00 82.12 99 ILE A CA 1
ATOM 785 C C . ILE A 1 99 ? -2.735 11.259 5.820 1.00 82.12 99 ILE A C 1
ATOM 787 O O . ILE A 1 99 ? -2.942 10.053 5.950 1.00 82.12 99 ILE A O 1
ATOM 791 N N . LEU A 1 100 ? -1.885 11.752 4.920 1.00 83.50 100 LEU A N 1
ATOM 792 C CA . LEU A 1 100 ? -1.081 10.932 4.019 1.00 83.50 100 LEU A CA 1
ATOM 793 C C . LEU A 1 100 ? 0.200 10.450 4.714 1.00 83.50 100 LEU A C 1
ATOM 795 O O . LEU A 1 100 ? 0.957 11.246 5.261 1.00 83.50 100 LEU A O 1
ATOM 799 N N . VAL A 1 101 ? 0.447 9.146 4.654 1.00 80.94 101 VAL A N 1
ATOM 800 C CA . VAL A 1 101 ? 1.567 8.442 5.284 1.00 80.94 101 VAL A CA 1
ATOM 801 C C . VAL A 1 101 ? 2.327 7.688 4.190 1.00 80.94 101 VAL A C 1
ATOM 803 O O . VAL A 1 101 ? 1.834 6.705 3.627 1.00 80.94 101 VAL A O 1
ATOM 806 N N . HIS A 1 102 ? 3.519 8.179 3.848 1.00 80.50 102 HIS A N 1
ATOM 807 C CA . HIS A 1 102 ? 4.405 7.557 2.861 1.00 80.50 102 HIS A CA 1
ATOM 808 C C . HIS A 1 102 ? 5.324 6.548 3.535 1.00 80.50 102 HIS A C 1
ATOM 810 O O . HIS A 1 102 ? 6.166 6.921 4.348 1.00 80.50 102 HIS A O 1
ATOM 816 N N . TYR A 1 103 ? 5.176 5.274 3.198 1.00 80.25 103 TYR A N 1
ATOM 817 C CA . TYR A 1 103 ? 5.957 4.192 3.789 1.00 80.25 103 TYR A CA 1
ATOM 818 C C . TYR A 1 103 ? 7.065 3.716 2.847 1.00 80.25 103 TYR A C 1
ATOM 820 O O . TYR A 1 103 ? 7.057 3.991 1.646 1.00 80.25 103 TYR A O 1
ATOM 828 N N . SER A 1 104 ? 8.028 2.984 3.406 1.00 79.06 104 SER A N 1
ATOM 829 C CA . SER A 1 104 ? 9.154 2.452 2.645 1.00 79.06 104 SER A CA 1
ATOM 830 C C . SER A 1 104 ? 8.683 1.588 1.468 1.00 79.06 104 SER A C 1
ATOM 832 O O . SER A 1 104 ? 7.894 0.658 1.668 1.00 79.06 104 SER A O 1
ATOM 834 N N . PRO A 1 105 ? 9.223 1.791 0.254 1.00 75.50 105 PRO A N 1
ATOM 835 C CA . PRO A 1 105 ? 8.880 0.975 -0.910 1.00 75.50 105 PRO A CA 1
ATOM 836 C C . PRO A 1 105 ? 9.303 -0.498 -0.768 1.00 75.50 105 PRO A C 1
ATOM 838 O O . PRO A 1 105 ? 8.827 -1.336 -1.526 1.00 75.50 105 PRO A O 1
ATOM 841 N N . VAL A 1 106 ? 10.122 -0.857 0.231 1.00 81.38 106 VAL A N 1
ATOM 842 C CA . VAL A 1 106 ? 10.371 -2.266 0.606 1.00 81.38 106 VAL A CA 1
ATOM 843 C C . VAL A 1 106 ? 9.075 -3.002 0.958 1.00 81.38 106 VAL A C 1
ATOM 845 O O . VAL A 1 106 ? 8.963 -4.204 0.719 1.00 81.38 106 VAL A O 1
ATOM 848 N N . TYR A 1 107 ? 8.070 -2.296 1.479 1.00 81.19 107 TYR A N 1
ATOM 849 C CA . TYR A 1 107 ? 6.784 -2.897 1.818 1.00 81.19 107 TYR A CA 1
ATOM 850 C C . TYR A 1 107 ? 5.861 -3.117 0.621 1.00 81.19 107 TYR A C 1
ATOM 852 O O . TYR A 1 107 ? 4.776 -3.658 0.813 1.00 81.19 107 TYR A O 1
ATOM 860 N N . PHE A 1 108 ? 6.288 -2.779 -0.599 1.00 74.62 108 PHE A N 1
ATOM 861 C CA . PHE A 1 108 ? 5.486 -2.934 -1.811 1.00 74.62 108 PHE A CA 1
ATOM 862 C C . PHE A 1 108 ? 4.946 -4.359 -1.992 1.00 74.62 108 PHE A C 1
ATOM 864 O O . PHE A 1 108 ? 3.749 -4.536 -2.170 1.00 74.62 108 PHE A O 1
ATOM 871 N N . PHE A 1 109 ? 5.786 -5.386 -1.823 1.00 78.25 109 PHE A N 1
ATOM 872 C CA . PHE A 1 109 ? 5.347 -6.786 -1.928 1.00 78.25 109 PHE A CA 1
ATOM 873 C C . PHE A 1 109 ? 4.296 -7.166 -0.877 1.00 78.25 109 PHE A C 1
ATOM 875 O O . PHE A 1 109 ? 3.402 -7.970 -1.139 1.00 78.25 109 PHE A O 1
ATOM 882 N N . ARG A 1 110 ? 4.388 -6.581 0.325 1.00 82.06 110 ARG A N 1
ATOM 883 C CA . ARG A 1 110 ? 3.377 -6.771 1.371 1.00 82.06 110 ARG A CA 1
ATOM 884 C C . ARG A 1 110 ? 2.075 -6.070 0.981 1.00 82.06 110 ARG A C 1
ATOM 886 O O . ARG A 1 110 ? 1.010 -6.646 1.180 1.00 82.06 110 ARG A O 1
ATOM 893 N N . THR A 1 111 ? 2.160 -4.865 0.424 1.00 82.25 111 THR A N 1
ATOM 894 C CA . THR A 1 111 ? 0.998 -4.122 -0.070 1.00 82.25 111 THR A CA 1
ATOM 895 C C . THR A 1 111 ? 0.289 -4.883 -1.193 1.00 82.25 111 THR A C 1
ATOM 897 O O . THR A 1 111 ? -0.927 -5.045 -1.126 1.00 82.25 111 THR A O 1
ATOM 900 N N . ASP A 1 112 ? 1.030 -5.416 -2.169 1.00 82.50 112 ASP A N 1
ATOM 901 C CA . ASP A 1 112 ? 0.486 -6.232 -3.267 1.00 82.50 112 ASP A CA 1
ATOM 902 C C . ASP A 1 112 ? -0.262 -7.458 -2.736 1.00 82.50 112 ASP A C 1
ATOM 904 O O . ASP A 1 112 ? -1.403 -7.715 -3.118 1.00 82.50 112 ASP A O 1
ATOM 908 N N . SER A 1 113 ? 0.338 -8.173 -1.778 1.00 83.88 113 SER A N 1
ATOM 909 C CA . SER A 1 113 ? -0.306 -9.330 -1.151 1.00 83.88 113 SER A CA 1
ATOM 910 C C . SER A 1 113 ? -1.616 -8.962 -0.447 1.00 83.88 113 SER A C 1
ATOM 912 O O . SER A 1 113 ? -2.562 -9.749 -0.483 1.00 83.88 113 SER A O 1
ATOM 914 N N . LEU A 1 114 ? -1.694 -7.788 0.191 1.00 83.31 114 LEU A N 1
ATOM 915 C CA . LEU A 1 114 ? -2.935 -7.303 0.803 1.00 83.31 114 LEU A CA 1
ATOM 916 C C . LEU A 1 114 ? -3.983 -6.985 -0.268 1.00 83.31 114 LEU A C 1
ATOM 918 O O . LEU A 1 114 ? -5.146 -7.357 -0.122 1.00 83.31 114 LEU A O 1
ATOM 922 N N . PHE A 1 115 ? -3.580 -6.328 -1.356 1.00 84.25 115 PHE A N 1
ATOM 923 C CA . PHE A 1 115 ? -4.465 -6.041 -2.483 1.00 84.25 115 PHE A CA 1
ATOM 924 C C . PHE A 1 115 ? -5.063 -7.307 -3.090 1.00 84.25 115 PHE A C 1
ATOM 926 O O . PHE A 1 115 ? -6.274 -7.355 -3.320 1.00 84.25 115 PHE A O 1
ATOM 933 N N . ASP A 1 116 ? -4.240 -8.328 -3.313 1.00 83.69 116 ASP A N 1
ATOM 934 C CA . ASP A 1 116 ? -4.692 -9.621 -3.818 1.00 83.69 116 ASP A CA 1
ATOM 935 C C . ASP A 1 116 ? -5.693 -10.280 -2.852 1.00 83.69 116 ASP A C 1
ATOM 937 O O . ASP A 1 116 ? -6.765 -10.708 -3.284 1.00 83.69 116 ASP A O 1
ATOM 941 N N . GLU A 1 117 ? -5.422 -10.260 -1.539 1.00 83.06 117 GLU A N 1
ATOM 942 C CA . GLU A 1 117 ? -6.328 -10.809 -0.518 1.00 83.06 117 GLU A CA 1
ATOM 943 C C . GLU A 1 117 ? -7.707 -10.117 -0.534 1.00 83.06 117 GLU A C 1
ATOM 945 O O . GLU A 1 117 ? -8.756 -10.774 -0.521 1.00 83.06 117 GLU A O 1
ATOM 950 N N . PHE A 1 118 ? -7.739 -8.781 -0.586 1.00 82.50 118 PHE A N 1
ATOM 951 C CA . PHE A 1 118 ? -8.997 -8.026 -0.599 1.00 82.50 118 PHE A CA 1
ATOM 952 C C . PHE A 1 118 ? -9.742 -8.130 -1.933 1.00 82.50 118 PHE A C 1
ATOM 954 O O . PHE A 1 118 ? -10.982 -8.163 -1.947 1.00 82.50 118 PHE A O 1
ATOM 961 N N . ARG A 1 119 ? -9.018 -8.229 -3.052 1.00 81.94 119 ARG A N 1
ATOM 962 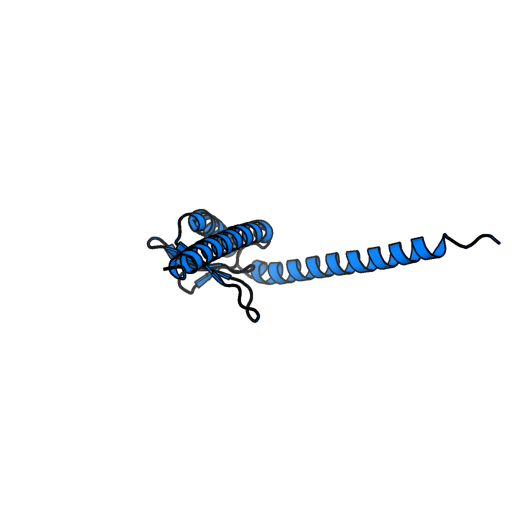C CA . ARG A 1 119 ? -9.609 -8.499 -4.366 1.00 81.94 119 ARG A CA 1
ATOM 963 C C . ARG A 1 119 ? -10.324 -9.848 -4.363 1.00 81.94 119 ARG A C 1
ATOM 965 O O . ARG A 1 119 ? -11.496 -9.907 -4.742 1.00 81.94 119 ARG A O 1
ATOM 972 N N . ASP A 1 120 ? -9.676 -10.897 -3.869 1.00 79.38 120 ASP A N 1
ATOM 973 C CA . ASP A 1 120 ? -10.239 -12.250 -3.843 1.00 79.38 120 ASP A CA 1
ATOM 974 C C . ASP A 1 120 ? -11.455 -12.356 -2.910 1.00 79.38 120 ASP A C 1
ATOM 976 O O . ASP A 1 120 ? -12.479 -12.947 -3.280 1.00 79.38 120 ASP A O 1
ATOM 980 N N . LYS A 1 121 ? -11.422 -11.698 -1.741 1.00 74.25 121 LYS A N 1
ATOM 981 C CA . LYS A 1 121 ? -12.598 -11.584 -0.853 1.00 74.25 121 LYS A CA 1
ATOM 982 C C . LYS A 1 121 ? -13.778 -10.898 -1.547 1.00 74.25 121 LYS A C 1
ATOM 984 O O . LYS A 1 121 ? -14.912 -11.379 -1.461 1.00 74.25 121 LYS A O 1
ATOM 989 N N . THR A 1 122 ? -13.517 -9.813 -2.276 1.00 70.69 122 THR A N 1
ATOM 990 C CA . THR A 1 122 ? -14.550 -9.053 -3.000 1.00 70.69 122 THR A CA 1
ATOM 991 C C . THR A 1 122 ? -15.182 -9.885 -4.119 1.00 70.69 122 THR A C 1
ATOM 993 O O . THR A 1 122 ? -16.409 -9.927 -4.249 1.00 70.69 122 THR A O 1
ATOM 996 N N . LEU A 1 123 ? -14.368 -10.613 -4.889 1.00 66.06 123 LEU A N 1
ATOM 997 C CA . LEU A 1 123 ? -14.839 -11.521 -5.940 1.00 66.06 123 LEU A CA 1
ATOM 998 C C . LEU A 1 123 ? -15.684 -12.668 -5.369 1.00 66.06 123 LEU A C 1
ATOM 1000 O O . LEU A 1 123 ? -16.751 -12.982 -5.905 1.00 66.06 123 LEU A O 1
ATOM 1004 N N . THR A 1 124 ? -15.259 -13.243 -4.243 1.00 63.06 124 THR A N 1
ATOM 1005 C CA . THR A 1 124 ? -15.970 -14.338 -3.569 1.00 63.06 124 THR A CA 1
ATOM 1006 C C . THR A 1 124 ? -17.332 -13.881 -3.034 1.00 63.06 124 THR A C 1
ATOM 1008 O O . THR A 1 124 ? -18.352 -14.541 -3.261 1.00 63.06 124 THR A O 1
ATOM 1011 N N . MET A 1 125 ? -17.398 -12.708 -2.394 1.00 60.12 125 MET A N 1
ATOM 1012 C CA . MET A 1 125 ? -18.668 -12.113 -1.961 1.00 60.12 125 MET A CA 1
ATOM 1013 C C . MET A 1 125 ? -19.581 -11.763 -3.145 1.00 60.12 125 MET A C 1
ATOM 1015 O O . MET A 1 125 ? -20.792 -12.000 -3.081 1.00 60.12 125 MET A O 1
ATOM 1019 N N . GLY A 1 126 ? -19.020 -11.259 -4.249 1.00 59.78 126 GLY A N 1
ATOM 1020 C CA . GLY A 1 126 ? -19.751 -11.006 -5.491 1.00 59.78 126 GLY A CA 1
ATOM 1021 C C . GLY A 1 126 ? -20.379 -12.275 -6.078 1.00 59.78 126 GLY A C 1
ATOM 1022 O O . GLY A 1 126 ? -21.556 -12.271 -6.451 1.00 59.78 126 GLY A O 1
ATOM 1023 N N . HIS A 1 127 ? -19.640 -13.388 -6.082 1.00 54.78 127 HIS A N 1
ATOM 1024 C CA . HIS A 1 127 ? -20.137 -14.695 -6.519 1.00 54.78 127 HIS A CA 1
ATOM 1025 C C . HIS A 1 127 ? -21.272 -15.224 -5.632 1.00 54.78 127 HIS A C 1
ATOM 1027 O O . HIS A 1 127 ? -22.303 -15.667 -6.146 1.00 54.78 127 HIS A O 1
ATOM 1033 N N . LEU A 1 128 ? -21.140 -15.117 -4.307 1.00 56.78 128 LEU A N 1
ATOM 1034 C CA . LEU A 1 128 ? -22.187 -15.531 -3.366 1.00 56.78 128 LEU A CA 1
ATOM 1035 C C . LEU A 1 128 ? -23.462 -14.682 -3.499 1.00 56.78 128 LEU A C 1
ATOM 1037 O O . LEU A 1 128 ? -24.574 -15.208 -3.393 1.00 56.78 128 LEU A O 1
ATOM 1041 N N . LYS A 1 129 ? -23.326 -13.380 -3.778 1.00 54.88 129 LYS A N 1
ATOM 1042 C CA . LYS A 1 129 ? -24.464 -12.478 -4.018 1.00 54.88 129 LYS A CA 1
ATOM 1043 C C . LYS A 1 129 ? -25.157 -12.781 -5.354 1.00 54.88 129 LYS A C 1
ATOM 1045 O O . LYS A 1 129 ? -26.387 -12.791 -5.418 1.00 54.88 129 LYS A O 1
ATOM 1050 N N . ARG A 1 130 ? -24.390 -13.105 -6.404 1.00 51.31 130 ARG A N 1
ATOM 1051 C CA . ARG A 1 130 ? -24.918 -13.512 -7.720 1.00 51.31 130 ARG A CA 1
ATOM 1052 C C . ARG A 1 130 ? -25.646 -14.859 -7.659 1.00 51.31 130 ARG A C 1
ATOM 1054 O O . ARG A 1 130 ? -26.705 -14.990 -8.264 1.00 51.31 130 ARG A O 1
ATOM 1061 N N . SER A 1 131 ? -25.135 -15.812 -6.879 1.00 53.12 131 SER A N 1
ATOM 1062 C CA . SER A 1 131 ? -25.780 -17.112 -6.645 1.00 53.12 131 SER A CA 1
ATOM 1063 C C . SER A 1 131 ? -27.127 -16.971 -5.914 1.00 53.12 131 SER A C 1
ATOM 1065 O O . SER A 1 131 ? -28.137 -17.519 -6.358 1.00 53.12 131 SER A O 1
ATOM 1067 N N . ARG A 1 132 ? -27.203 -16.129 -4.868 1.00 53.00 132 ARG A N 1
ATOM 1068 C CA . ARG A 1 132 ? -28.469 -15.841 -4.161 1.00 53.00 132 ARG A CA 1
ATOM 1069 C C . ARG A 1 132 ? -29.525 -15.172 -5.047 1.00 53.00 132 ARG A C 1
ATOM 1071 O O . ARG A 1 132 ? -30.682 -15.583 -5.018 1.00 53.00 132 ARG A O 1
ATOM 1078 N N . ASN A 1 133 ? -29.137 -14.208 -5.884 1.00 50.50 133 ASN A N 1
ATOM 1079 C CA . ASN A 1 133 ? -30.066 -13.569 -6.826 1.00 50.50 133 ASN A CA 1
ATOM 1080 C C . ASN A 1 133 ? -30.561 -14.510 -7.935 1.00 50.50 133 ASN A C 1
ATOM 1082 O O . ASN A 1 133 ? -31.652 -14.309 -8.464 1.00 50.50 133 ASN A O 1
ATOM 1086 N N . HIS A 1 134 ? -29.787 -15.535 -8.291 1.00 47.69 134 HIS A N 1
ATOM 1087 C CA . HIS A 1 134 ? -30.215 -16.536 -9.266 1.00 47.69 134 HIS A CA 1
ATOM 1088 C C . HIS A 1 134 ? -31.197 -17.559 -8.669 1.00 47.69 134 HIS A C 1
ATOM 1090 O O . HIS A 1 134 ? -32.028 -18.101 -9.392 1.00 47.69 134 HIS A O 1
ATOM 1096 N N . SER A 1 135 ? -31.133 -17.792 -7.353 1.00 49.94 135 SER A N 1
ATOM 1097 C CA . SER A 1 135 ? -32.078 -18.654 -6.629 1.00 49.94 135 SER A CA 1
ATOM 1098 C C . SER A 1 135 ? -33.434 -17.967 -6.399 1.00 49.94 135 SER A C 1
ATOM 1100 O O . SER A 1 135 ? -34.481 -18.580 -6.578 1.00 49.94 135 SER A O 1
ATOM 1102 N N . LEU A 1 136 ? -33.433 -16.661 -6.103 1.00 51.28 136 LEU A N 1
ATOM 1103 C CA . LEU A 1 136 ? -34.655 -15.870 -5.869 1.00 51.28 136 LEU A CA 1
ATOM 1104 C C . LEU A 1 136 ? -35.455 -15.525 -7.137 1.00 51.28 136 LEU A C 1
ATOM 1106 O O . LEU A 1 136 ? -36.614 -15.155 -7.026 1.00 51.28 136 LEU A O 1
ATOM 1110 N N . LYS A 1 137 ? -34.872 -15.650 -8.335 1.00 48.81 137 LYS A N 1
ATOM 1111 C CA . LYS A 1 137 ? -35.582 -15.453 -9.617 1.00 48.81 137 LYS A CA 1
ATOM 1112 C C . LYS A 1 137 ? -36.282 -16.713 -10.148 1.00 48.81 137 LYS A C 1
ATOM 1114 O O . LYS A 1 137 ? -36.842 -16.668 -11.239 1.00 48.81 137 LYS A O 1
ATOM 1119 N N . ARG A 1 138 ? -36.199 -17.841 -9.433 1.00 49.19 138 ARG A N 1
ATOM 1120 C CA . ARG A 1 138 ? -36.858 -19.110 -9.800 1.00 49.19 138 ARG A CA 1
ATOM 1121 C C . ARG A 1 138 ? -38.159 -19.385 -9.036 1.00 49.19 138 ARG A C 1
ATOM 1123 O O . ARG A 1 138 ? -38.697 -20.477 -9.191 1.00 49.19 138 ARG A O 1
ATOM 1130 N N . PHE A 1 139 ? -38.646 -18.426 -8.252 1.00 46.31 139 PHE A N 1
ATOM 1131 C CA . PHE A 1 139 ? -39.955 -18.477 -7.605 1.00 46.31 139 PHE A CA 1
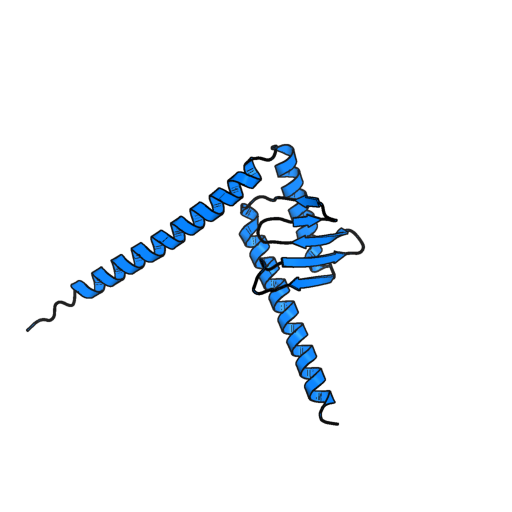ATOM 1132 C C . PHE A 1 139 ? -40.847 -17.371 -8.153 1.00 46.31 139 PHE A C 1
ATOM 1134 O O . PHE A 1 139 ? -40.323 -16.246 -8.330 1.00 46.31 139 PHE A O 1
#

Organism: NCBI:txid2692134

Foldseek 3Di:
DDDCPPVVVVVVVVVVCVVVVVVVVVVVVVLVVLVVVLVVDDPVLQVVLQVVCVVVLVCQVVFDWAWDDDPVDQTWIWTADPVQGIWIDGLAWIAGPNDTRGYRNVCSVVSVVVNVVNVVVNVVVVVVVVVVVVVVVVD

Radius of gyration: 22.17 Å; chains: 1; bounding box: 61×41×66 Å

pLDDT: mean 71.79, std 12.37, range [37.78, 87.81]

Sequence (139 aa):
MKYPTVTISNIIRTVLQGGTGCVAIALLIGLSLRWQTYSAQNEIERELSNQTYLELTSNLQNANCTYHNHSWLEPYVECESIRYGKLKLTHNALTYNGILVHYSPVYFFRTDSLFDEFRDKTLTMGHLKRSRNHSLKRF

Secondary structure (DSSP, 8-state):
----THHHHHHHHHHHHHHHHHHHHHHHHHHHHHHHHHHTS-HHHHHHHHHHHHHHHHHGGGSEEEEE--TTS--EEEEEETTTEEEEE-SS-EEETTEEE---GGGHHHHHHHHHHHHHHHHHHHHHHHHHHHHHTT-